Protein AF-A0A142CNA7-F1 (afdb_monomer)

InterPro domains:
  IPR010391 DNA damage-inducible protein DinI-like [PF06183] (68-128)
  IPR010391 DNA damage-inducible protein DinI-like [PTHR36572] (52-129)
  IPR036687 DinI-like superfamily [G3DSA:3.30.910.10] (51-130)
  IPR036687 DinI-like superfamily [SSF54857] (51-130)

Foldseek 3Di:
DDDDDDPDPDDPVVVVVVVCVVVVVVVVVVVVVVVVVVVVVVPPPDDQQQKEKEWADEPVVCVPADPCQQVLLVVQLCVVCCVVHVRYHYHYYYDNHTDIDIPSHPDVVSVVVSVVVNVVSVVDCPSGPDD

Organism: NCBI:txid984897

Nearest PDB structures (foldseek):
  7ywa-assembly1_A  TM=8.467E-01  e=1.055E-05  Escherichia coli
  8phq-assembly1_AS  TM=4.912E-01  e=4.767E-01  Borreliella burgdorferi B31
  7r2p-assembly1_A  TM=4.863E-01  e=3.417E-01  Escherichia coli K-12
  7xro-assembly1_C  TM=4.683E-01  e=3.904E-01  Salmonella enterica subsp. enterica serovar Typhimurium str. SL1344
  4on1-assembly1_A  TM=5.903E-01  e=2.062E+00  Bacteroides fragilis

Mean predicted aligned error: 15.05 Å

pLDDT: mean 72.84, std 19.5, range [35.97, 94.0]

Sequence (131 aa):
MDKLDTAGIQPHTQRIERFLVTTMTFDCVRIQLLEYCINIQHKEKGDENMIRIEILFDRQSTKNLKSGTLQALQNEIEQRLKPHYPEIWLRIDQGSAPSVSVTGARNDKDKERILSLLEEIWQDDSWLPAA

Structure (mmCIF, N/CA/C/O backbone):
data_AF-A0A142CNA7-F1
#
_entry.id   AF-A0A142CNA7-F1
#
loop_
_atom_site.group_PDB
_atom_site.id
_atom_site.type_symbol
_atom_site.label_atom_id
_atom_site.label_alt_id
_atom_site.label_comp_id
_atom_site.label_asym_id
_atom_site.label_entity_id
_atom_site.label_seq_id
_atom_site.pdbx_PDB_ins_code
_atom_site.Cartn_x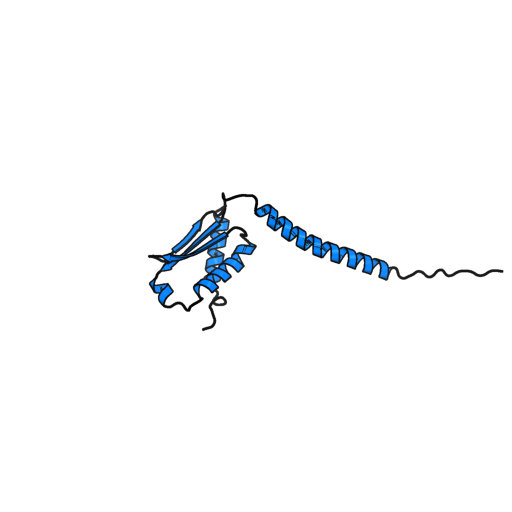
_atom_site.Cartn_y
_atom_site.Cartn_z
_atom_site.occupancy
_atom_site.B_iso_or_equiv
_atom_site.auth_seq_id
_atom_site.auth_comp_id
_atom_site.auth_asym_id
_atom_site.auth_atom_id
_atom_site.pdbx_PDB_model_num
ATOM 1 N N . MET A 1 1 ? 3.025 -49.213 -75.589 1.00 38.06 1 MET A N 1
ATOM 2 C CA . MET A 1 1 ? 4.297 -49.200 -74.855 1.00 38.06 1 MET A CA 1
ATOM 3 C C . MET A 1 1 ? 4.651 -47.746 -74.584 1.00 38.06 1 MET A C 1
ATOM 5 O O . MET A 1 1 ? 4.835 -47.026 -75.549 1.00 38.06 1 MET A O 1
ATOM 9 N N . ASP A 1 2 ? 4.629 -47.188 -73.378 1.00 38.81 2 ASP A N 1
ATOM 10 C CA . ASP A 1 2 ? 4.459 -47.751 -72.041 1.00 38.81 2 ASP A CA 1
ATOM 11 C C . ASP A 1 2 ? 3.971 -46.658 -71.076 1.00 38.81 2 ASP A C 1
ATOM 13 O O . ASP A 1 2 ? 4.181 -45.466 -71.296 1.00 38.81 2 ASP A O 1
ATOM 17 N N . LYS A 1 3 ? 3.260 -47.113 -70.040 1.00 49.06 3 LYS A N 1
ATOM 18 C CA . LYS A 1 3 ? 2.748 -46.357 -68.888 1.00 49.06 3 LYS A CA 1
ATOM 19 C C . LYS A 1 3 ? 3.884 -45.904 -67.961 1.00 49.06 3 LYS A C 1
ATOM 21 O O . LYS A 1 3 ? 4.883 -46.609 -67.896 1.00 49.06 3 LYS A O 1
ATOM 26 N N . LEU A 1 4 ? 3.593 -44.862 -67.169 1.00 35.97 4 LEU A N 1
ATOM 27 C CA . LEU A 1 4 ? 4.024 -44.518 -65.788 1.00 35.97 4 LEU A CA 1
ATOM 28 C C . LEU A 1 4 ? 4.440 -43.034 -65.711 1.00 35.97 4 LEU A C 1
ATOM 30 O O . LEU A 1 4 ? 5.118 -42.548 -66.601 1.00 35.97 4 LEU A O 1
ATOM 34 N N . ASP A 1 5 ? 4.110 -42.237 -64.699 1.00 37.47 5 ASP A N 1
ATOM 35 C CA . ASP A 1 5 ? 3.429 -42.491 -63.432 1.00 37.47 5 ASP A CA 1
ATOM 36 C C . ASP A 1 5 ? 2.844 -41.150 -62.949 1.00 37.47 5 ASP A C 1
ATOM 38 O O . ASP A 1 5 ? 3.496 -40.104 -63.029 1.00 37.47 5 ASP A O 1
ATOM 42 N N . THR A 1 6 ? 1.597 -41.164 -62.484 1.00 52.22 6 THR A N 1
ATOM 43 C CA . THR A 1 6 ? 0.971 -40.027 -61.807 1.00 52.22 6 THR A CA 1
ATOM 44 C C . THR A 1 6 ? 1.540 -39.965 -60.391 1.00 52.22 6 THR A C 1
ATOM 46 O O . THR A 1 6 ? 0.950 -40.493 -59.452 1.00 52.22 6 THR A O 1
ATOM 49 N N . ALA A 1 7 ? 2.697 -39.319 -60.232 1.00 44.66 7 ALA A N 1
ATOM 50 C CA . ALA A 1 7 ? 3.283 -39.080 -58.919 1.00 44.66 7 ALA A CA 1
ATOM 51 C C . ALA A 1 7 ? 2.402 -38.089 -58.141 1.00 44.66 7 ALA A C 1
ATOM 53 O O . ALA A 1 7 ? 2.347 -36.894 -58.437 1.00 44.66 7 ALA A O 1
ATOM 54 N N . GLY A 1 8 ? 1.665 -38.629 -57.169 1.00 46.97 8 GLY A N 1
ATOM 55 C CA . G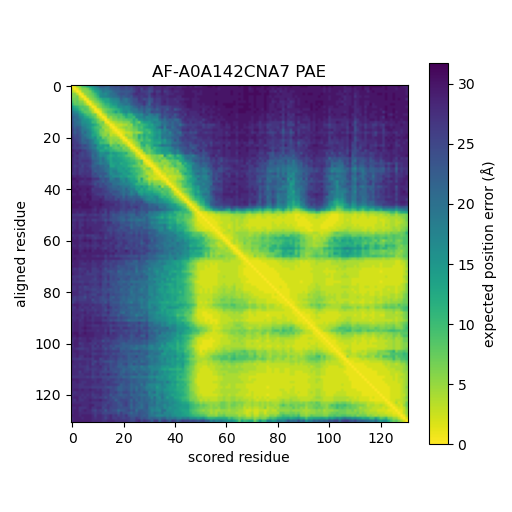LY A 1 8 ? 0.742 -37.903 -56.312 1.00 46.97 8 GLY A CA 1
ATOM 56 C C . GLY A 1 8 ? 1.401 -36.712 -55.622 1.00 46.97 8 GLY A C 1
ATOM 57 O O . GLY A 1 8 ? 2.375 -36.847 -54.881 1.00 46.97 8 GLY A O 1
ATOM 58 N N . ILE A 1 9 ? 0.818 -35.534 -55.836 1.00 44.44 9 ILE A N 1
ATOM 59 C CA . ILE A 1 9 ? 1.112 -34.337 -55.055 1.00 44.44 9 ILE A CA 1
ATOM 60 C C . ILE A 1 9 ? 0.545 -34.575 -53.653 1.00 44.44 9 ILE A C 1
ATOM 62 O O . ILE A 1 9 ? -0.646 -34.414 -53.395 1.00 44.44 9 ILE A O 1
ATOM 66 N N . GLN A 1 10 ? 1.419 -35.017 -52.754 1.00 45.44 10 GLN A N 1
ATOM 67 C CA . GLN A 1 10 ? 1.156 -35.123 -51.325 1.00 45.44 10 GLN A CA 1
ATOM 68 C C . GLN A 1 10 ? 0.759 -33.729 -50.790 1.00 45.44 10 GLN A C 1
ATOM 70 O O . GLN A 1 10 ? 1.465 -32.755 -51.073 1.00 45.44 10 GLN A O 1
ATOM 75 N N . PRO A 1 11 ? -0.357 -33.584 -50.050 1.00 44.38 11 PRO A N 1
ATOM 76 C CA . PRO A 1 11 ? -0.908 -32.278 -49.712 1.00 44.38 11 PRO A CA 1
ATOM 77 C C . PRO A 1 11 ? 0.075 -31.476 -48.851 1.00 44.38 11 PRO A C 1
ATOM 79 O O . PRO A 1 11 ? 0.427 -31.857 -47.733 1.00 44.38 11 PRO A O 1
ATOM 82 N N . HIS A 1 12 ? 0.480 -30.326 -49.392 1.00 52.06 12 HIS A N 1
ATOM 83 C CA . HIS A 1 12 ? 1.332 -29.293 -48.790 1.00 52.06 12 HIS A CA 1
ATOM 84 C C . HIS A 1 12 ? 0.862 -28.840 -47.387 1.00 52.06 12 HIS A C 1
ATOM 86 O O . HIS A 1 12 ? 1.632 -28.264 -46.623 1.00 52.06 12 HIS A O 1
ATOM 92 N N . THR A 1 13 ? -0.373 -29.169 -47.007 1.00 45.84 13 THR A N 1
ATOM 93 C CA . THR A 1 13 ? -0.988 -28.886 -45.707 1.00 45.84 13 THR A CA 1
ATOM 94 C C . THR A 1 13 ? -0.264 -29.549 -44.525 1.00 45.84 13 THR A C 1
ATOM 96 O O . THR A 1 13 ? -0.013 -28.878 -43.530 1.00 45.84 13 THR A O 1
ATOM 99 N N . GLN A 1 14 ? 0.192 -30.808 -44.627 1.00 47.03 14 GLN A N 1
ATOM 100 C CA . GLN A 1 14 ? 0.843 -31.482 -43.482 1.00 47.03 14 GLN A CA 1
ATOM 101 C C . GLN A 1 14 ? 2.243 -30.936 -43.140 1.00 47.03 14 GLN A C 1
ATOM 103 O O . GLN A 1 14 ? 2.683 -31.025 -41.991 1.00 47.03 14 GLN A O 1
ATOM 108 N N . ARG A 1 15 ? 2.966 -30.369 -44.120 1.00 50.31 15 ARG A N 1
ATOM 109 C CA . ARG A 1 15 ? 4.274 -29.731 -43.873 1.00 50.31 15 ARG A CA 1
ATOM 110 C C . ARG A 1 15 ? 4.117 -28.393 -43.162 1.00 50.31 15 ARG A C 1
ATOM 112 O O . ARG A 1 15 ? 4.941 -28.094 -42.305 1.00 50.31 15 ARG A O 1
ATOM 119 N N . ILE A 1 16 ? 3.067 -27.635 -43.477 1.00 49.31 16 ILE A N 1
ATOM 120 C CA . ILE A 1 16 ? 2.777 -26.363 -42.809 1.00 49.31 16 ILE A CA 1
ATOM 121 C C . ILE A 1 16 ? 2.381 -26.611 -41.350 1.00 49.31 16 ILE A C 1
ATOM 123 O O . ILE A 1 16 ? 2.904 -25.936 -40.474 1.00 49.31 16 ILE A O 1
ATOM 127 N N . GLU A 1 17 ? 1.558 -27.622 -41.061 1.00 43.53 17 GLU A N 1
ATOM 128 C CA . GLU A 1 17 ? 1.155 -27.928 -39.679 1.00 43.53 17 GLU A CA 1
ATOM 129 C C . GLU A 1 17 ? 2.320 -28.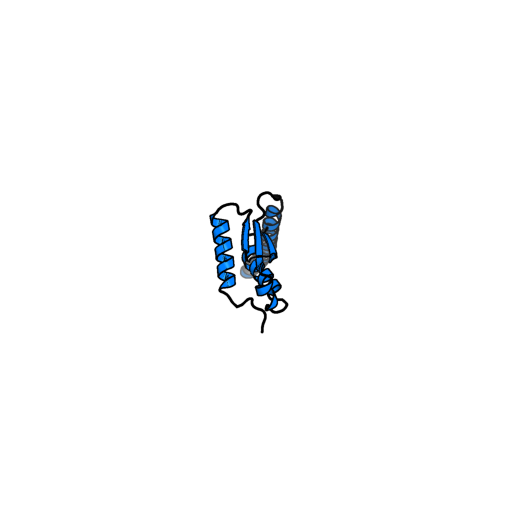414 -38.808 1.00 43.53 17 GLU A C 1
ATOM 131 O O . GLU A 1 17 ? 2.468 -27.955 -37.679 1.00 43.53 17 GLU A O 1
ATOM 136 N N . ARG A 1 18 ? 3.215 -29.270 -39.327 1.00 49.59 18 ARG A N 1
ATOM 137 C CA . ARG A 1 18 ? 4.437 -29.651 -38.590 1.00 49.59 18 ARG A CA 1
ATOM 138 C C . ARG A 1 18 ? 5.393 -28.477 -38.387 1.00 49.59 18 ARG A C 1
ATOM 140 O O . ARG A 1 18 ? 6.043 -28.413 -37.345 1.00 49.59 18 ARG A O 1
ATOM 147 N N . PHE A 1 19 ? 5.491 -27.571 -39.361 1.00 46.16 19 PHE A N 1
ATOM 148 C CA . PHE A 1 19 ? 6.326 -26.377 -39.246 1.00 46.16 19 PHE A CA 1
ATOM 149 C C . PHE A 1 19 ? 5.745 -25.405 -38.214 1.00 46.16 19 PHE A C 1
ATOM 151 O O . PHE A 1 19 ? 6.478 -25.001 -37.323 1.00 46.16 19 PHE A O 1
ATOM 158 N N . LEU A 1 20 ? 4.430 -25.152 -38.257 1.00 46.47 20 LEU A N 1
ATOM 159 C CA . LEU A 1 20 ? 3.702 -24.330 -37.289 1.00 46.47 20 LEU A CA 1
ATOM 160 C C . LEU A 1 20 ? 3.784 -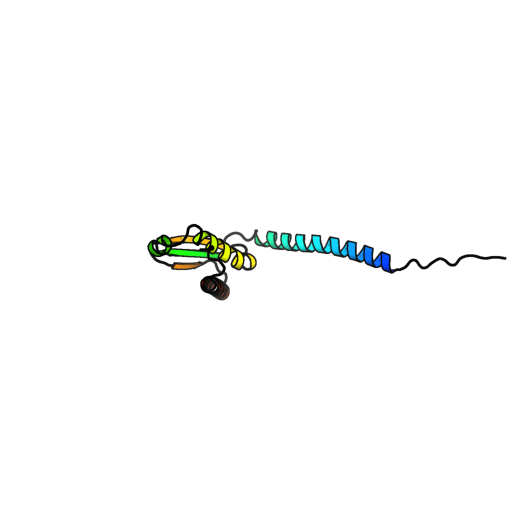24.913 -35.877 1.00 46.47 20 LEU A C 1
ATOM 162 O O . LEU A 1 20 ? 4.136 -24.183 -34.966 1.00 46.47 20 LEU A O 1
ATOM 166 N N . VAL A 1 21 ? 3.549 -26.213 -35.672 1.00 49.88 21 VAL A N 1
ATOM 167 C CA . VAL A 1 21 ? 3.659 -26.849 -34.342 1.00 49.88 21 VAL A CA 1
ATOM 168 C C . VAL A 1 21 ? 5.089 -26.785 -33.796 1.00 49.88 21 VAL A C 1
ATOM 170 O O . VAL A 1 21 ? 5.279 -26.549 -32.603 1.00 49.88 21 VAL 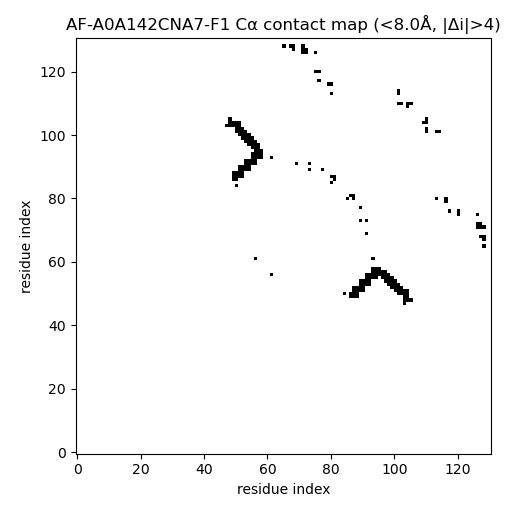A O 1
ATOM 173 N N . THR A 1 22 ? 6.105 -26.941 -34.649 1.00 49.97 22 THR A N 1
ATOM 174 C CA . THR A 1 22 ? 7.516 -26.829 -34.236 1.00 49.97 22 THR A CA 1
ATOM 175 C C . THR A 1 22 ? 7.905 -25.378 -33.936 1.00 49.97 22 THR A C 1
ATOM 177 O O . THR A 1 22 ? 8.605 -25.136 -32.961 1.00 49.97 22 THR A O 1
ATOM 180 N N . THR A 1 23 ? 7.423 -24.389 -34.696 1.00 47.59 23 THR A N 1
ATOM 181 C CA . THR A 1 23 ? 7.640 -22.970 -34.362 1.00 47.59 23 THR A CA 1
ATOM 182 C C . THR A 1 23 ? 6.856 -22.561 -33.116 1.00 47.59 23 THR A C 1
ATOM 184 O O . THR A 1 23 ? 7.458 -22.040 -32.193 1.00 47.59 23 THR A O 1
ATOM 187 N N . MET A 1 24 ? 5.575 -22.931 -32.985 1.00 42.41 24 MET A N 1
ATOM 188 C CA . MET A 1 24 ? 4.735 -22.582 -31.827 1.00 42.41 24 MET A CA 1
ATOM 189 C C . MET A 1 24 ? 5.266 -23.177 -30.509 1.00 42.41 24 MET A C 1
ATOM 191 O O . MET A 1 24 ? 5.169 -22.539 -29.466 1.00 42.41 24 MET A O 1
ATOM 195 N N . THR A 1 25 ? 5.864 -24.375 -30.538 1.00 50.19 25 THR A N 1
ATOM 196 C CA . THR A 1 25 ? 6.495 -24.990 -29.350 1.00 50.19 25 THR A CA 1
ATOM 197 C C . THR A 1 25 ? 7.835 -24.342 -28.990 1.00 50.19 25 THR A C 1
ATOM 199 O O . THR A 1 25 ? 8.137 -24.194 -27.807 1.00 50.19 25 THR A O 1
ATOM 202 N N . PHE A 1 26 ? 8.616 -23.893 -29.977 1.00 42.09 26 PHE A N 1
ATOM 203 C CA . PHE A 1 26 ? 9.843 -23.125 -29.737 1.00 42.09 26 PHE A CA 1
ATOM 204 C C . PHE A 1 26 ? 9.564 -21.677 -29.310 1.00 42.09 26 PHE A C 1
ATOM 206 O O . PHE A 1 26 ? 10.318 -21.136 -28.501 1.00 42.09 26 PHE A O 1
ATOM 213 N N . ASP A 1 27 ? 8.480 -21.073 -29.797 1.00 52.31 27 ASP A N 1
ATOM 214 C CA . ASP A 1 27 ? 8.028 -19.733 -29.428 1.00 52.31 27 ASP A CA 1
ATOM 215 C C . ASP A 1 27 ? 7.510 -19.702 -27.987 1.00 52.31 27 ASP A C 1
ATOM 217 O O . ASP A 1 27 ? 7.899 -18.813 -27.238 1.00 52.31 27 ASP A O 1
ATOM 221 N N . CYS A 1 28 ? 6.738 -20.697 -27.529 1.00 47.34 28 CYS A N 1
ATOM 222 C CA . CYS A 1 28 ? 6.304 -20.744 -26.125 1.00 47.34 28 CYS A CA 1
ATOM 223 C C . CYS A 1 28 ? 7.483 -20.850 -25.144 1.00 47.34 28 CYS A C 1
ATOM 225 O O . CYS A 1 28 ? 7.522 -20.121 -24.154 1.00 47.34 28 CYS A O 1
ATOM 227 N N . VAL A 1 29 ? 8.477 -21.698 -25.434 1.00 52.62 29 VAL A N 1
ATOM 228 C CA . VAL A 1 29 ? 9.664 -21.849 -24.572 1.00 52.62 29 VAL A CA 1
ATOM 229 C C . VAL A 1 29 ? 10.567 -20.615 -24.653 1.00 52.62 29 VAL A C 1
ATOM 231 O O . VAL A 1 29 ? 11.142 -20.214 -23.645 1.00 52.62 29 VAL A O 1
ATOM 234 N N . ARG A 1 30 ? 10.670 -19.958 -25.818 1.00 54.78 30 ARG A N 1
ATOM 235 C CA . ARG A 1 30 ? 11.409 -18.693 -25.960 1.00 54.78 30 ARG A CA 1
ATOM 236 C C . ARG A 1 30 ? 10.715 -17.506 -25.310 1.00 54.78 30 ARG A C 1
ATOM 238 O O . ARG A 1 30 ? 11.427 -16.665 -24.781 1.00 54.78 30 ARG A O 1
ATOM 245 N N . ILE A 1 31 ? 9.384 -17.434 -25.317 1.00 57.72 31 ILE A N 1
ATOM 246 C CA . ILE A 1 31 ? 8.622 -16.401 -24.601 1.00 57.72 31 ILE A CA 1
ATOM 247 C C . ILE A 1 31 ? 8.827 -16.574 -23.093 1.00 57.72 31 ILE A C 1
ATOM 249 O O . ILE A 1 31 ? 9.232 -15.622 -22.434 1.00 57.72 31 ILE A O 1
ATOM 253 N N . GLN A 1 32 ? 8.693 -17.799 -22.574 1.00 52.84 32 GLN A N 1
ATOM 254 C CA . GLN A 1 32 ? 8.953 -18.093 -21.159 1.00 52.84 32 GLN A CA 1
ATOM 255 C C . GLN A 1 32 ? 10.410 -17.815 -20.759 1.00 52.84 32 GLN A C 1
ATOM 257 O O . GLN A 1 32 ? 10.679 -17.297 -19.675 1.00 52.84 32 GLN A O 1
ATOM 262 N N . LEU A 1 33 ? 11.372 -18.122 -21.636 1.00 55.84 33 LEU A N 1
ATOM 263 C CA . LEU A 1 33 ? 12.785 -17.842 -21.390 1.00 55.84 33 LEU A CA 1
ATOM 264 C C . LEU A 1 33 ? 13.111 -16.347 -21.528 1.00 55.84 33 LEU A C 1
ATOM 266 O O . LEU A 1 33 ? 13.962 -15.858 -20.798 1.00 55.84 33 LEU A O 1
ATOM 270 N N . LEU A 1 34 ? 12.429 -15.602 -22.404 1.00 56.91 34 LEU A N 1
ATOM 271 C CA . LEU A 1 34 ? 12.541 -14.143 -22.504 1.00 56.91 34 LEU A CA 1
ATOM 272 C C . LEU A 1 34 ? 11.971 -13.459 -21.261 1.00 56.91 34 LEU A C 1
ATOM 274 O O . LEU A 1 34 ? 12.636 -12.585 -20.718 1.00 56.91 34 LEU A O 1
ATOM 278 N N . GLU A 1 35 ? 10.814 -13.892 -20.755 1.00 54.00 35 GLU A N 1
ATOM 279 C CA . GLU A 1 35 ? 10.285 -13.436 -19.462 1.00 54.00 35 GLU A CA 1
ATOM 280 C C . GLU A 1 35 ? 11.267 -13.742 -18.323 1.00 54.00 35 GLU A C 1
ATOM 282 O O . GLU A 1 35 ? 11.532 -12.888 -17.479 1.00 54.00 35 GLU A O 1
ATOM 287 N N . TYR A 1 36 ? 11.879 -14.929 -18.315 1.00 54.84 36 TYR A N 1
ATOM 288 C CA . TYR A 1 36 ? 12.899 -15.296 -17.331 1.00 54.84 36 TYR A CA 1
ATOM 289 C C . TYR A 1 36 ? 14.190 -14.465 -17.468 1.00 54.84 36 TYR A C 1
ATOM 291 O O . TYR A 1 36 ? 14.745 -14.008 -16.471 1.00 54.84 36 TYR A O 1
ATOM 299 N N . CYS A 1 37 ? 14.657 -14.200 -18.690 1.00 46.09 37 CYS A N 1
ATOM 300 C CA . CYS A 1 37 ? 15.845 -13.388 -18.953 1.00 46.09 37 CYS A CA 1
ATOM 301 C C . CYS A 1 37 ? 15.622 -11.905 -18.626 1.00 46.09 37 CYS A C 1
ATOM 303 O O . CYS A 1 37 ? 16.516 -11.282 -18.059 1.00 46.09 37 CYS A O 1
ATOM 305 N N . ILE A 1 38 ? 14.439 -11.352 -18.916 1.00 55.06 38 ILE A N 1
ATOM 306 C CA . ILE A 1 38 ? 14.050 -10.003 -18.477 1.00 55.06 38 ILE A CA 1
ATOM 307 C C . ILE A 1 38 ? 14.033 -9.947 -16.940 1.00 55.06 38 ILE A C 1
ATOM 309 O O . ILE A 1 38 ? 14.596 -9.019 -16.362 1.00 55.06 38 ILE A O 1
ATOM 313 N N . ASN A 1 39 ? 13.503 -10.976 -16.268 1.00 51.25 39 ASN A N 1
ATOM 314 C CA . ASN A 1 39 ? 13.529 -11.081 -14.804 1.00 51.25 39 ASN A CA 1
ATOM 315 C C . ASN A 1 39 ? 14.956 -11.152 -14.214 1.00 51.25 39 ASN A C 1
ATOM 317 O O . ASN A 1 39 ? 15.199 -10.596 -13.145 1.00 51.25 39 ASN A O 1
ATOM 321 N N . ILE A 1 40 ? 15.914 -11.802 -14.890 1.00 50.72 40 ILE A N 1
ATOM 322 C CA . ILE A 1 40 ? 17.308 -11.903 -14.412 1.00 50.72 40 ILE A CA 1
ATOM 323 C C . ILE A 1 40 ? 18.074 -10.585 -14.591 1.00 50.72 40 ILE A C 1
ATOM 325 O O . ILE A 1 40 ? 18.804 -10.190 -13.686 1.00 50.72 40 ILE A O 1
ATOM 329 N N . GLN A 1 41 ? 17.894 -9.874 -15.709 1.00 47.12 41 GLN A N 1
ATOM 330 C CA . GLN A 1 41 ? 18.629 -8.627 -15.986 1.00 47.12 41 GLN A CA 1
ATOM 331 C C . GLN A 1 41 ? 18.267 -7.477 -15.025 1.00 47.12 41 GLN A C 1
ATOM 333 O O . GLN A 1 41 ? 19.075 -6.575 -14.812 1.00 47.12 41 GLN A O 1
ATOM 338 N N . HIS A 1 42 ? 17.084 -7.505 -14.403 1.00 46.38 42 HIS A N 1
ATOM 339 C CA . HIS A 1 42 ? 16.708 -6.539 -13.363 1.00 46.38 42 HIS A CA 1
ATOM 340 C C . HIS A 1 42 ? 17.436 -6.773 -12.027 1.00 46.38 42 HIS A C 1
ATOM 342 O O . HIS A 1 42 ? 17.665 -5.821 -11.292 1.00 46.38 42 HIS A O 1
ATOM 348 N N . LYS A 1 43 ? 17.853 -8.010 -11.730 1.00 45.16 43 LYS A N 1
ATOM 349 C CA . LYS A 1 43 ? 18.379 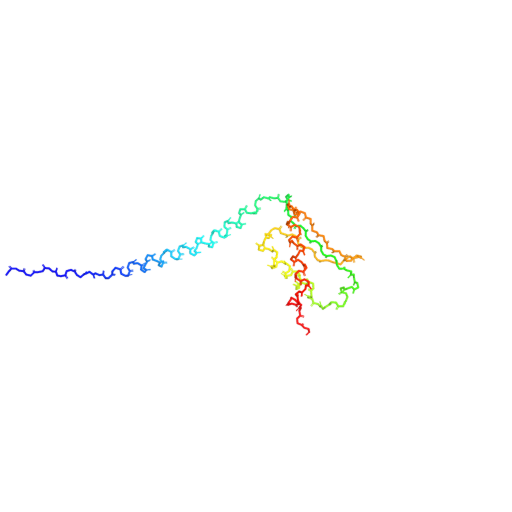-8.419 -10.416 1.00 45.16 43 LYS A CA 1
ATOM 350 C C . LYS A 1 43 ? 19.810 -7.940 -10.124 1.00 45.16 43 LYS A C 1
ATOM 352 O O . LYS A 1 43 ? 20.232 -7.966 -8.973 1.00 45.16 43 LYS A O 1
ATOM 357 N N . GLU A 1 44 ? 20.572 -7.532 -11.140 1.00 47.66 44 GLU A N 1
ATOM 358 C CA . GLU A 1 44 ? 21.997 -7.187 -10.991 1.00 47.66 44 GLU A CA 1
ATOM 359 C C . GLU A 1 44 ? 22.273 -5.694 -10.733 1.00 47.66 44 GLU A C 1
ATOM 361 O O . GLU A 1 44 ? 23.419 -5.317 -10.486 1.00 47.66 44 GLU A O 1
ATOM 366 N N . LYS A 1 45 ? 21.254 -4.822 -10.725 1.00 48.97 45 LYS A N 1
ATOM 367 C CA . LYS A 1 45 ? 21.435 -3.389 -10.440 1.00 48.97 45 LYS A CA 1
ATOM 368 C C . LYS A 1 45 ? 21.167 -3.094 -8.961 1.00 48.97 45 LYS A C 1
ATOM 370 O O . LYS A 1 45 ? 20.152 -2.507 -8.608 1.00 48.97 45 LYS A O 1
ATOM 375 N N . GLY A 1 46 ? 22.101 -3.550 -8.127 1.00 46.06 46 GLY A N 1
ATOM 376 C CA . GLY A 1 46 ? 22.039 -3.514 -6.667 1.00 46.06 46 GLY A CA 1
ATOM 377 C C . GLY A 1 46 ? 21.606 -2.173 -6.062 1.00 46.06 46 GLY A C 1
ATOM 378 O O . GLY A 1 46 ? 22.148 -1.120 -6.389 1.00 46.06 46 GLY A O 1
ATOM 379 N N . ASP A 1 47 ? 20.624 -2.276 -5.167 1.00 54.03 47 ASP A N 1
ATOM 380 C CA . ASP A 1 47 ? 20.343 -1.493 -3.952 1.00 54.03 47 ASP A CA 1
ATOM 381 C C . ASP A 1 47 ? 20.217 0.046 -3.993 1.00 54.03 47 ASP A C 1
ATOM 383 O O . ASP A 1 47 ? 19.642 0.611 -3.063 1.00 54.03 47 ASP A O 1
ATOM 387 N N . GLU A 1 48 ? 20.639 0.759 -5.038 1.00 53.50 48 GLU A N 1
ATOM 388 C CA . GLU A 1 48 ? 20.581 2.234 -5.052 1.00 53.50 48 GLU A CA 1
ATOM 389 C C . GLU A 1 48 ? 19.198 2.808 -5.415 1.00 53.50 48 GLU A C 1
ATOM 391 O O . GLU A 1 48 ? 18.976 4.005 -5.268 1.00 53.50 48 GLU A O 1
ATOM 396 N N . ASN A 1 49 ? 18.238 1.984 -5.853 1.00 63.66 49 ASN A N 1
ATOM 397 C CA . ASN A 1 49 ? 16.876 2.430 -6.198 1.00 63.66 49 ASN A CA 1
ATOM 398 C C . ASN A 1 49 ? 15.786 1.412 -5.806 1.00 63.66 49 ASN A C 1
ATOM 400 O O . ASN A 1 49 ? 14.808 1.245 -6.538 1.00 63.66 49 ASN A O 1
ATOM 404 N N . MET A 1 50 ? 15.956 0.690 -4.692 1.00 80.06 50 MET A N 1
ATOM 405 C CA . MET A 1 50 ? 14.892 -0.183 -4.182 1.00 80.06 50 MET A CA 1
ATOM 406 C C . MET A 1 50 ? 13.769 0.671 -3.585 1.00 80.06 50 MET A C 1
ATOM 408 O O . MET A 1 50 ? 13.993 1.440 -2.645 1.00 80.06 50 MET A O 1
ATOM 412 N N . ILE A 1 51 ? 12.555 0.514 -4.111 1.00 89.00 51 ILE A N 1
ATOM 413 C CA . ILE A 1 51 ? 11.384 1.256 -3.643 1.00 89.00 51 ILE A CA 1
ATOM 414 C C . ILE A 1 51 ? 10.951 0.680 -2.298 1.00 89.00 51 ILE A C 1
ATOM 416 O O . ILE A 1 51 ? 10.677 -0.513 -2.181 1.00 89.00 51 ILE A O 1
ATOM 420 N N . ARG A 1 52 ? 10.873 1.528 -1.274 1.00 91.44 52 ARG A N 1
ATOM 421 C CA . ARG A 1 52 ? 10.429 1.151 0.069 1.00 91.44 52 ARG A CA 1
ATOM 422 C C . ARG A 1 52 ? 9.088 1.794 0.360 1.00 91.44 52 ARG A C 1
ATOM 424 O O . ARG A 1 52 ? 8.962 3.017 0.292 1.00 91.44 52 ARG A O 1
ATOM 431 N N . ILE A 1 53 ? 8.119 0.960 0.703 1.00 93.31 53 ILE A N 1
ATOM 432 C CA . ILE A 1 53 ? 6.771 1.357 1.084 1.00 93.31 53 ILE A CA 1
ATOM 433 C C . ILE A 1 53 ? 6.587 0.946 2.540 1.00 93.31 53 ILE A C 1
ATOM 435 O O . ILE A 1 53 ? 6.624 -0.243 2.860 1.00 93.31 53 ILE A O 1
ATOM 439 N N . GLU A 1 54 ? 6.403 1.922 3.423 1.00 93.88 54 GLU A N 1
ATOM 440 C CA . GLU A 1 54 ? 6.091 1.667 4.828 1.00 93.88 54 GLU A CA 1
ATOM 441 C C . GLU A 1 54 ? 4.690 2.171 5.144 1.00 93.88 54 GLU A C 1
ATOM 443 O O . GLU A 1 54 ? 4.352 3.327 4.896 1.00 93.88 54 GLU A O 1
ATOM 448 N N . ILE A 1 55 ? 3.879 1.282 5.708 1.00 93.06 55 ILE A N 1
ATOM 449 C CA . ILE A 1 55 ? 2.512 1.556 6.132 1.00 93.06 55 ILE A CA 1
ATOM 450 C C . ILE A 1 55 ? 2.440 1.233 7.615 1.00 93.06 55 ILE A C 1
ATOM 452 O O . ILE A 1 55 ? 2.533 0.076 8.029 1.00 93.06 55 ILE A O 1
ATOM 456 N N . LEU A 1 56 ? 2.305 2.274 8.425 1.00 91.69 56 LEU A N 1
ATOM 457 C CA . LEU A 1 56 ? 2.117 2.156 9.856 1.00 91.69 56 LEU A CA 1
ATOM 458 C C . LEU A 1 56 ? 0.648 2.361 10.179 1.00 91.69 56 LEU A C 1
ATOM 460 O O . LEU A 1 56 ? 0.046 3.367 9.806 1.00 91.69 56 LEU A O 1
ATOM 464 N N . PHE A 1 57 ? 0.084 1.420 10.919 1.00 89.81 57 PHE A N 1
ATOM 465 C CA . PHE A 1 57 ? -1.232 1.571 11.515 1.00 89.81 57 PHE A CA 1
ATOM 466 C C . PHE A 1 57 ? -1.102 1.971 12.978 1.00 89.81 57 PHE A C 1
ATOM 468 O O . PHE A 1 57 ? -0.204 1.513 13.683 1.00 89.81 57 PHE A O 1
ATOM 475 N N . ASP A 1 58 ? -2.036 2.777 13.472 1.00 88.38 58 ASP A N 1
ATOM 476 C CA . ASP A 1 58 ? -2.154 2.975 14.911 1.00 88.38 58 ASP A CA 1
ATOM 477 C C . ASP A 1 58 ? -2.547 1.661 15.622 1.00 88.38 58 ASP A C 1
ATOM 479 O O . ASP A 1 58 ? -3.259 0.795 15.091 1.00 88.38 58 ASP A O 1
ATOM 483 N N . ARG A 1 59 ? -2.078 1.514 16.865 1.00 84.12 59 ARG A N 1
ATOM 484 C CA . ARG A 1 59 ? -2.352 0.334 17.697 1.00 84.12 59 ARG A CA 1
ATOM 485 C C . ARG A 1 59 ? -3.838 0.146 17.994 1.00 84.12 59 ARG A C 1
ATOM 487 O O . ARG A 1 59 ? -4.267 -0.983 18.203 1.00 84.12 59 ARG A O 1
ATOM 494 N N . GLN A 1 60 ? -4.635 1.210 18.059 1.00 80.69 60 GLN A N 1
ATOM 495 C CA . GLN A 1 60 ? -6.076 1.103 18.294 1.00 80.69 60 GLN A CA 1
ATOM 496 C C . GLN A 1 60 ? -6.803 0.648 17.031 1.00 80.69 60 GLN A C 1
ATOM 498 O O . GLN A 1 60 ? -7.675 -0.217 17.118 1.00 80.69 60 GLN A O 1
ATOM 503 N N . SER A 1 61 ? -6.400 1.153 15.862 1.00 76.69 61 SER A N 1
ATOM 504 C CA . SER A 1 61 ? -6.980 0.753 14.574 1.00 76.69 61 SER A CA 1
ATOM 505 C C . SER A 1 61 ? -6.801 -0.739 14.302 1.00 76.69 61 SER A C 1
ATOM 507 O O . SER A 1 61 ? -7.712 -1.389 13.803 1.00 76.69 61 SER A O 1
ATOM 509 N N . THR A 1 62 ? -5.657 -1.306 14.689 1.00 76.75 62 THR A N 1
ATOM 510 C CA . THR A 1 62 ? -5.347 -2.729 14.474 1.00 76.75 62 THR A CA 1
ATOM 511 C C . THR A 1 62 ? -5.984 -3.679 15.485 1.00 76.75 62 THR A C 1
ATOM 513 O O . THR A 1 62 ? -6.174 -4.848 15.163 1.00 76.75 62 THR A O 1
ATOM 516 N N . LYS A 1 63 ? -6.374 -3.206 16.677 1.00 76.31 63 LYS A N 1
ATOM 517 C CA . LYS A 1 63 ? -7.018 -4.045 17.709 1.00 76.31 63 LYS A CA 1
ATOM 518 C C . LYS A 1 63 ? -8.353 -4.643 17.273 1.00 76.31 63 LYS A C 1
ATOM 520 O O . LYS A 1 63 ? -8.708 -5.716 17.745 1.00 76.31 63 LYS A O 1
ATOM 525 N N . ASN A 1 64 ? -9.085 -3.940 16.413 1.00 76.44 64 ASN A N 1
ATOM 526 C CA . ASN A 1 64 ? -10.397 -4.372 15.931 1.00 76.44 64 ASN A CA 1
ATOM 527 C C . ASN A 1 64 ? -10.329 -5.067 14.562 1.00 76.44 64 ASN A C 1
ATOM 529 O O . ASN A 1 64 ? -11.368 -5.451 14.026 1.00 76.44 64 ASN A O 1
ATOM 533 N N . LEU A 1 65 ? -9.134 -5.220 13.978 1.00 79.94 65 LEU A N 1
ATOM 534 C CA . LEU A 1 65 ? -8.982 -5.921 12.709 1.00 79.94 65 LEU A CA 1
ATOM 535 C C . LEU A 1 65 ? -9.065 -7.427 12.925 1.00 79.94 65 LEU A C 1
ATOM 537 O O . LEU A 1 65 ? -8.565 -7.971 13.912 1.00 79.94 65 LEU A O 1
ATOM 541 N N . LYS A 1 66 ? -9.681 -8.111 11.963 1.00 80.81 66 LYS A N 1
ATOM 542 C CA . LYS A 1 66 ? -9.711 -9.569 11.961 1.00 80.81 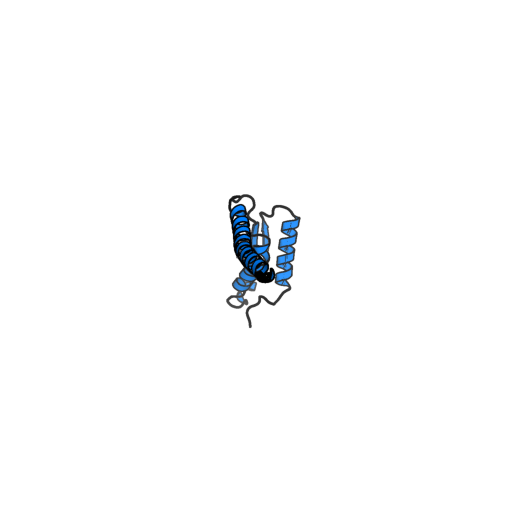66 LYS A CA 1
ATOM 543 C C . LYS A 1 66 ? -8.299 -10.107 11.761 1.00 80.81 66 LYS A C 1
ATOM 545 O O . LYS A 1 66 ? -7.455 -9.504 11.091 1.00 80.81 66 LYS A O 1
ATOM 550 N N . SER A 1 67 ? -8.053 -11.275 12.346 1.00 80.56 67 SER A N 1
ATOM 551 C CA . SER A 1 67 ? -6.820 -12.009 12.085 1.00 80.56 67 SER A CA 1
ATOM 552 C C . SER A 1 67 ? -6.685 -12.234 10.578 1.00 80.56 67 SER A C 1
ATOM 554 O O . SER A 1 67 ? -7.636 -12.663 9.928 1.00 80.56 67 SER A O 1
ATOM 556 N N . GLY A 1 68 ? -5.525 -11.897 10.020 1.00 85.06 68 GLY A N 1
ATOM 557 C CA . GLY A 1 68 ? -5.259 -12.026 8.589 1.00 85.06 68 GLY A CA 1
ATOM 558 C C . GLY A 1 68 ? -5.615 -10.807 7.734 1.00 85.06 68 GLY A C 1
ATOM 559 O O . GLY A 1 68 ? -5.181 -10.771 6.589 1.00 85.06 68 GLY A O 1
ATOM 560 N N . THR A 1 69 ? -6.293 -9.769 8.250 1.00 88.00 69 THR A N 1
ATOM 561 C CA . THR A 1 69 ? -6.581 -8.555 7.451 1.00 88.00 69 THR A CA 1
ATOM 562 C C . THR A 1 69 ? -5.300 -7.861 6.982 1.00 88.00 69 THR A C 1
ATOM 564 O O . THR A 1 69 ? -5.184 -7.516 5.812 1.00 88.00 69 THR A O 1
ATOM 567 N N . LEU A 1 70 ? -4.302 -7.709 7.860 1.00 88.50 70 LEU A N 1
ATOM 568 C CA . LEU A 1 70 ? -3.018 -7.098 7.487 1.00 88.50 70 LEU A CA 1
ATOM 569 C C . LEU A 1 70 ? -2.246 -7.940 6.464 1.00 88.50 70 LEU A C 1
ATOM 571 O O . LEU A 1 70 ? -1.580 -7.391 5.594 1.00 88.50 70 LEU A O 1
ATOM 575 N N . GLN A 1 71 ? -2.356 -9.266 6.553 1.00 89.69 71 GLN A N 1
ATOM 576 C CA . GLN A 1 71 ? -1.723 -10.175 5.602 1.00 89.69 71 GLN A CA 1
ATOM 577 C C . GLN A 1 71 ? -2.421 -10.130 4.236 1.00 89.69 71 GLN A C 1
ATOM 579 O O . GLN A 1 71 ? -1.752 -10.139 3.208 1.00 89.69 71 GLN A O 1
ATOM 584 N N . ALA A 1 72 ? -3.753 -10.053 4.217 1.00 91.25 72 ALA A N 1
ATOM 585 C CA . ALA A 1 72 ? -4.521 -9.895 2.988 1.00 91.25 72 ALA A CA 1
ATOM 586 C C . ALA A 1 72 ? -4.178 -8.570 2.292 1.00 91.25 72 ALA A C 1
ATOM 588 O O . ALA A 1 72 ? -3.895 -8.566 1.098 1.00 91.25 72 ALA A O 1
ATOM 589 N N . LEU A 1 73 ? -4.077 -7.481 3.062 1.00 91.44 73 LEU A N 1
ATOM 590 C CA . LEU A 1 73 ? -3.620 -6.187 2.560 1.00 91.44 73 LEU A CA 1
ATOM 591 C C . LEU A 1 73 ? -2.205 -6.266 1.983 1.00 91.44 73 LEU A C 1
ATOM 593 O O . LEU A 1 73 ? -1.949 -5.762 0.894 1.00 91.44 73 LEU A O 1
ATOM 597 N N . GLN A 1 74 ? -1.285 -6.913 2.705 1.00 92.06 74 GLN A N 1
ATOM 598 C CA . GLN A 1 74 ? 0.083 -7.110 2.235 1.00 92.06 74 GLN A CA 1
ATOM 599 C C . GLN A 1 74 ? 0.098 -7.827 0.883 1.00 92.06 74 GLN A C 1
ATOM 601 O O . GLN A 1 74 ? 0.746 -7.356 -0.049 1.00 92.06 74 GLN A O 1
ATOM 606 N N . ASN A 1 75 ? -0.651 -8.923 0.764 1.00 91.81 75 ASN A N 1
ATOM 607 C CA . ASN A 1 75 ? -0.741 -9.693 -0.470 1.00 91.81 75 ASN A CA 1
ATOM 608 C C . ASN A 1 75 ? -1.335 -8.876 -1.620 1.00 91.81 75 ASN A C 1
ATOM 610 O O . ASN A 1 75 ? -0.798 -8.935 -2.720 1.00 91.81 75 ASN A O 1
ATOM 614 N N . GLU A 1 76 ? -2.398 -8.108 -1.383 1.00 93.25 76 GLU A N 1
ATOM 615 C CA . GLU A 1 76 ? -3.034 -7.293 -2.425 1.00 93.25 76 GLU A CA 1
ATOM 616 C C . GLU A 1 76 ? -2.079 -6.214 -2.954 1.00 93.25 76 GLU A C 1
ATOM 618 O O . GLU A 1 76 ? -1.878 -6.075 -4.163 1.00 93.25 76 GLU A O 1
ATOM 623 N N . ILE A 1 77 ? -1.419 -5.495 -2.040 1.00 92.12 77 ILE A N 1
ATOM 624 C CA . ILE A 1 77 ? -0.415 -4.478 -2.372 1.00 92.12 77 ILE A CA 1
ATOM 625 C C . ILE A 1 77 ? 0.720 -5.107 -3.180 1.00 92.12 77 ILE A C 1
ATOM 627 O O . ILE A 1 77 ? 1.096 -4.586 -4.229 1.00 92.12 77 ILE A O 1
ATOM 631 N N . GLU A 1 78 ? 1.242 -6.251 -2.742 1.00 91.19 78 GLU A N 1
ATOM 632 C CA . GLU A 1 78 ? 2.278 -6.961 -3.484 1.00 91.19 78 GLU A CA 1
ATOM 633 C C . GLU A 1 78 ? 1.802 -7.436 -4.860 1.00 91.19 78 GLU A C 1
ATOM 635 O O . GLU A 1 78 ? 2.548 -7.303 -5.827 1.00 91.19 78 GLU A O 1
ATOM 640 N N . GLN A 1 79 ? 0.584 -7.965 -4.980 1.00 90.62 79 GLN A N 1
ATOM 641 C CA . GLN A 1 79 ? 0.045 -8.451 -6.251 1.00 90.62 79 GLN A CA 1
ATOM 642 C C . GLN A 1 79 ? -0.121 -7.332 -7.278 1.00 90.62 79 GLN A C 1
ATOM 644 O O . GLN A 1 79 ? 0.187 -7.546 -8.450 1.00 90.62 79 GLN A O 1
ATOM 649 N N . ARG A 1 80 ? -0.553 -6.137 -6.856 1.00 89.44 80 ARG A N 1
ATOM 650 C CA . ARG A 1 80 ? -0.697 -4.991 -7.767 1.00 89.44 80 ARG A CA 1
ATOM 651 C C . ARG A 1 80 ? 0.624 -4.297 -8.067 1.00 89.44 80 ARG A C 1
ATOM 653 O O . ARG A 1 80 ? 0.814 -3.832 -9.186 1.00 89.44 80 ARG A O 1
ATOM 660 N N . LEU A 1 81 ? 1.546 -4.216 -7.105 1.00 89.12 81 LEU A N 1
ATOM 661 C CA . LEU A 1 81 ? 2.793 -3.462 -7.281 1.00 89.12 81 LEU A CA 1
ATOM 662 C C . LEU A 1 81 ? 3.943 -4.290 -7.858 1.00 89.12 81 LEU A C 1
ATOM 664 O O . LEU A 1 81 ? 4.682 -3.741 -8.669 1.00 89.12 81 LEU A O 1
ATOM 668 N N . LYS A 1 82 ? 4.096 -5.582 -7.524 1.00 86.19 82 LYS A N 1
ATOM 669 C CA . LYS A 1 82 ? 5.198 -6.427 -8.042 1.00 86.19 82 LYS A CA 1
ATOM 670 C C . LYS A 1 82 ? 5.288 -6.477 -9.578 1.00 86.19 82 LYS A C 1
ATOM 672 O O . LYS A 1 82 ? 6.411 -6.449 -10.078 1.00 86.19 82 LYS A O 1
ATOM 677 N N . PRO A 1 83 ? 4.179 -6.508 -10.349 1.00 86.75 83 PRO A N 1
ATOM 678 C CA . PRO A 1 83 ? 4.245 -6.487 -11.814 1.00 86.75 83 PRO A CA 1
ATOM 679 C C . PRO A 1 83 ? 4.847 -5.200 -12.392 1.00 86.75 83 PRO A C 1
ATOM 681 O O . PRO A 1 83 ? 5.461 -5.230 -13.455 1.00 86.75 83 PRO A O 1
ATOM 684 N N . HIS A 1 84 ? 4.668 -4.068 -11.707 1.00 84.62 84 HIS A N 1
ATOM 685 C CA . HIS A 1 84 ? 5.181 -2.763 -12.138 1.00 84.62 84 HIS A CA 1
ATOM 686 C C . HIS A 1 84 ? 6.549 -2.443 -11.524 1.00 84.62 84 HIS A C 1
ATOM 688 O O . HIS A 1 84 ? 7.392 -1.810 -12.158 1.00 84.62 84 HIS A O 1
ATOM 694 N N . TYR A 1 85 ? 6.768 -2.904 -10.296 1.00 85.06 85 TYR A N 1
ATOM 695 C CA . TYR A 1 85 ? 7.932 -2.637 -9.469 1.00 85.06 85 TYR A CA 1
ATOM 696 C C . TYR A 1 85 ? 8.415 -3.973 -8.872 1.00 85.06 85 TYR A C 1
ATOM 698 O O . TYR A 1 85 ? 8.012 -4.344 -7.769 1.00 85.06 85 TYR A O 1
ATOM 706 N N . PRO A 1 86 ? 9.258 -4.733 -9.597 1.00 77.12 86 PRO A N 1
ATOM 707 C CA . PRO A 1 86 ? 9.678 -6.072 -9.171 1.00 77.12 86 PRO A CA 1
ATOM 708 C C . PRO A 1 86 ? 10.563 -6.056 -7.914 1.00 77.12 86 PRO A C 1
ATOM 710 O O . PRO A 1 86 ? 10.593 -7.031 -7.166 1.00 77.12 86 PRO A O 1
ATOM 713 N N . GLU A 1 87 ? 11.250 -4.941 -7.656 1.00 82.69 87 GLU A N 1
ATOM 714 C CA . GLU A 1 87 ? 12.088 -4.720 -6.474 1.00 82.69 87 GLU A CA 1
ATOM 715 C C . GLU A 1 87 ? 11.435 -3.696 -5.538 1.00 82.69 87 GLU A C 1
ATOM 717 O O . GLU A 1 87 ? 11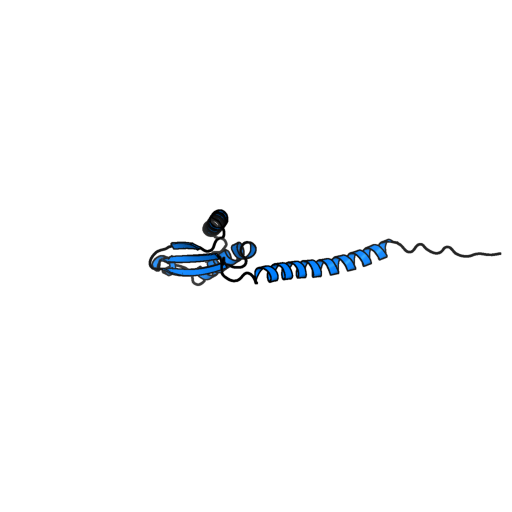.808 -2.520 -5.494 1.00 82.69 87 GLU A O 1
ATOM 722 N N . ILE A 1 88 ? 10.429 -4.161 -4.793 1.00 87.69 88 ILE A N 1
ATOM 723 C CA . ILE A 1 88 ? 9.786 -3.399 -3.719 1.00 87.69 88 ILE A CA 1
ATOM 724 C C . ILE A 1 88 ? 10.073 -4.026 -2.361 1.00 87.69 88 ILE A C 1
ATOM 726 O O . ILE A 1 88 ? 10.070 -5.246 -2.196 1.00 87.69 88 ILE A O 1
ATOM 730 N N . TRP A 1 89 ? 10.255 -3.171 -1.365 1.00 90.75 89 TRP A N 1
ATOM 731 C CA . TRP A 1 89 ? 10.268 -3.552 0.035 1.00 90.75 89 TRP A CA 1
ATOM 732 C C . TRP A 1 89 ? 9.025 -2.979 0.709 1.00 90.75 89 TRP A C 1
ATOM 734 O O . TRP A 1 89 ? 8.919 -1.767 0.898 1.00 90.75 89 TRP A O 1
ATOM 744 N N . LEU A 1 90 ? 8.076 -3.853 1.039 1.00 92.81 90 LEU A N 1
ATOM 745 C CA . LEU A 1 90 ? 6.831 -3.489 1.703 1.00 92.81 90 LE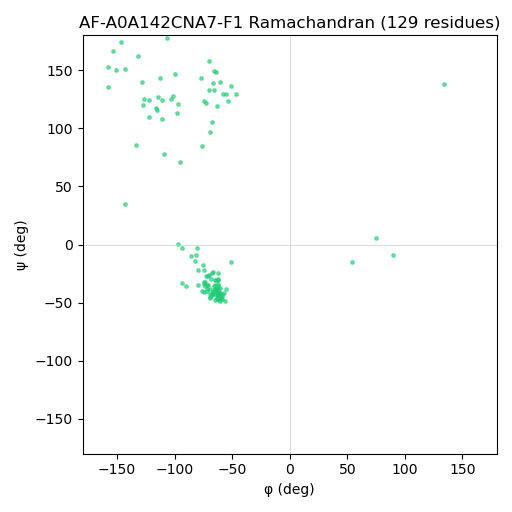U A CA 1
ATOM 746 C C . LEU A 1 90 ? 6.900 -3.864 3.181 1.00 92.81 90 LEU A C 1
ATOM 748 O O . LEU A 1 90 ? 7.103 -5.029 3.527 1.00 92.81 90 LEU A O 1
ATOM 752 N N . ARG A 1 91 ? 6.657 -2.884 4.048 1.00 92.12 91 ARG A N 1
ATOM 753 C CA . ARG A 1 91 ? 6.489 -3.100 5.482 1.00 92.12 91 ARG A CA 1
ATOM 754 C C . ARG A 1 91 ? 5.140 -2.575 5.935 1.00 92.12 91 ARG A C 1
ATOM 756 O O . ARG A 1 91 ? 4.841 -1.396 5.775 1.00 92.12 91 ARG A O 1
ATOM 763 N N . ILE A 1 92 ? 4.370 -3.459 6.558 1.00 91.69 92 ILE A N 1
ATOM 764 C CA . ILE A 1 92 ? 3.122 -3.127 7.237 1.00 91.69 92 ILE A CA 1
ATOM 765 C C . ILE A 1 92 ? 3.313 -3.438 8.718 1.00 91.69 92 ILE A C 1
ATOM 767 O O . ILE A 1 92 ? 3.583 -4.583 9.074 1.00 91.69 92 ILE A O 1
ATOM 771 N N . ASP A 1 93 ? 3.225 -2.420 9.570 1.00 89.25 93 ASP A N 1
ATOM 772 C CA . ASP A 1 93 ? 3.530 -2.549 10.998 1.00 89.25 93 ASP A CA 1
ATOM 773 C C . ASP A 1 93 ? 2.640 -1.628 11.850 1.00 89.25 93 ASP A C 1
ATOM 775 O O . ASP A 1 93 ? 1.855 -0.827 11.339 1.00 89.25 93 ASP A O 1
ATOM 779 N N . GLN A 1 94 ? 2.745 -1.749 13.169 1.00 88.50 94 GLN A N 1
ATOM 780 C CA . GLN A 1 94 ? 2.039 -0.908 14.128 1.00 88.50 94 GLN A CA 1
ATOM 781 C C . GLN A 1 94 ? 2.941 0.227 14.622 1.00 88.50 94 GLN A C 1
ATOM 783 O O . GLN A 1 94 ? 3.991 0.004 15.226 1.00 88.50 94 GLN A O 1
ATOM 788 N N . GLY A 1 95 ? 2.499 1.463 14.407 1.00 85.06 95 GLY A N 1
ATOM 789 C CA . GLY A 1 95 ? 3.154 2.683 14.863 1.00 85.06 95 GLY A CA 1
ATOM 790 C C . GLY A 1 95 ? 2.436 3.350 16.037 1.00 85.06 95 GLY A C 1
ATOM 791 O O . GLY A 1 95 ? 1.388 2.912 16.510 1.00 85.06 95 GLY A O 1
ATOM 792 N N . SER A 1 96 ? 3.015 4.448 16.520 1.00 83.56 96 SER A N 1
ATOM 793 C CA . SER A 1 96 ? 2.347 5.378 17.441 1.00 83.56 96 SER A CA 1
ATOM 794 C C . SER A 1 96 ? 1.304 6.259 16.748 1.00 83.56 96 SER A C 1
ATOM 796 O O . SER A 1 96 ? 0.422 6.787 17.417 1.00 83.56 96 SER A O 1
ATOM 798 N N . ALA A 1 97 ? 1.423 6.436 15.433 1.00 85.12 97 ALA A N 1
ATOM 799 C CA . ALA A 1 97 ? 0.511 7.196 14.593 1.00 85.12 97 ALA A CA 1
ATOM 800 C C . ALA A 1 97 ? 0.377 6.492 13.233 1.00 85.12 97 ALA A C 1
ATOM 802 O O . ALA A 1 97 ? 1.329 5.823 12.812 1.00 85.12 97 ALA A O 1
ATOM 803 N N . PRO A 1 98 ? -0.771 6.632 12.548 1.00 87.69 98 PRO A N 1
ATOM 804 C CA . PRO A 1 98 ? -0.926 6.093 11.210 1.00 87.69 98 PRO A CA 1
ATOM 805 C C . PRO A 1 98 ? -0.064 6.886 10.222 1.00 87.69 98 PRO A C 1
ATOM 807 O O . PRO A 1 98 ? -0.084 8.119 10.225 1.00 87.69 98 PRO A O 1
ATOM 810 N N . SER A 1 99 ? 0.689 6.195 9.372 1.00 90.38 99 SER A N 1
ATOM 811 C CA . SER A 1 99 ? 1.487 6.834 8.326 1.00 90.38 99 SER A CA 1
ATOM 812 C C . SER A 1 99 ? 1.662 5.935 7.109 1.00 90.38 99 SER A C 1
ATOM 814 O O . SER A 1 99 ? 1.690 4.713 7.218 1.00 90.38 99 SER A O 1
ATOM 816 N N . VAL A 1 100 ? 1.805 6.559 5.942 1.00 91.94 100 VAL A N 1
ATOM 817 C CA . VAL A 1 100 ? 2.204 5.900 4.695 1.00 91.94 100 VAL A CA 1
ATOM 818 C C . VAL A 1 100 ? 3.397 6.667 4.147 1.00 91.94 100 VAL A C 1
ATOM 820 O O . VAL A 1 100 ? 3.330 7.886 3.983 1.00 91.94 100 VAL A O 1
ATOM 823 N N . SER A 1 101 ? 4.500 5.976 3.888 1.00 90.69 101 SER A N 1
ATOM 824 C CA . SER A 1 101 ? 5.690 6.557 3.278 1.00 90.69 101 SER A CA 1
ATOM 825 C C . SER A 1 101 ? 6.133 5.724 2.081 1.00 90.69 101 SER A C 1
ATOM 827 O O . SER A 1 101 ? 6.086 4.496 2.089 1.00 90.69 101 SER A O 1
ATOM 829 N N . VAL A 1 102 ? 6.560 6.421 1.028 1.00 91.25 102 VAL A N 1
ATOM 830 C CA . VAL A 1 102 ? 7.139 5.822 -0.176 1.00 91.25 102 VAL A CA 1
ATOM 831 C C . VAL A 1 102 ? 8.475 6.509 -0.422 1.00 91.25 102 VAL A C 1
ATOM 833 O O . VAL A 1 102 ? 8.529 7.732 -0.585 1.00 91.25 102 VAL A O 1
ATOM 836 N N . THR A 1 103 ? 9.552 5.730 -0.413 1.00 88.12 103 THR A N 1
ATOM 837 C CA . THR A 1 103 ? 10.933 6.194 -0.606 1.00 88.12 103 THR A CA 1
ATOM 838 C C . THR A 1 103 ? 11.650 5.321 -1.637 1.00 88.12 103 THR A C 1
ATOM 840 O O . THR A 1 103 ? 11.178 4.239 -1.971 1.00 88.12 103 THR A O 1
ATOM 843 N N . GLY A 1 104 ? 12.759 5.802 -2.204 1.00 86.06 104 GLY A N 1
ATOM 844 C CA . GLY A 1 104 ? 13.517 5.059 -3.223 1.00 86.06 104 GLY A CA 1
ATOM 845 C C . GLY A 1 104 ? 12.878 5.025 -4.620 1.00 86.06 104 GLY A C 1
ATOM 846 O O . GLY A 1 104 ? 13.405 4.364 -5.510 1.00 86.06 104 GLY A O 1
ATOM 847 N N . ALA A 1 105 ? 11.768 5.741 -4.839 1.00 84.69 105 ALA A N 1
ATOM 848 C CA . ALA A 1 105 ? 11.205 5.945 -6.173 1.00 84.69 105 ALA A CA 1
ATOM 849 C C . ALA A 1 105 ? 12.152 6.800 -7.033 1.00 84.69 105 ALA A C 1
ATOM 851 O O . ALA A 1 105 ? 12.711 7.788 -6.558 1.00 84.69 105 ALA A O 1
ATOM 852 N N . ARG A 1 106 ? 12.313 6.431 -8.310 1.00 77.38 106 ARG A N 1
ATOM 853 C CA . ARG A 1 106 ? 13.266 7.079 -9.233 1.00 77.38 106 ARG A CA 1
ATOM 854 C C . ARG A 1 106 ? 12.860 8.500 -9.624 1.00 77.38 106 ARG A C 1
ATOM 856 O O . ARG A 1 106 ? 13.713 9.292 -10.014 1.00 77.38 106 ARG A O 1
ATOM 863 N N . ASN A 1 107 ? 11.566 8.803 -9.585 1.00 83.00 107 ASN A N 1
ATOM 864 C CA . ASN A 1 107 ? 11.001 10.110 -9.900 1.00 83.00 107 ASN A CA 1
ATOM 865 C C . ASN A 1 107 ? 9.664 10.309 -9.158 1.00 83.00 107 ASN A C 1
ATOM 867 O O . ASN A 1 107 ? 9.071 9.353 -8.651 1.00 83.00 107 ASN A O 1
ATOM 871 N N . ASP A 1 108 ? 9.180 11.553 -9.125 1.00 86.75 108 ASP A N 1
ATOM 872 C CA . ASP A 1 108 ? 7.923 11.895 -8.451 1.00 86.75 108 ASP A CA 1
ATOM 873 C C . ASP A 1 108 ? 6.701 11.234 -9.099 1.00 86.75 108 ASP A C 1
ATOM 875 O O . ASP A 1 108 ? 5.774 10.860 -8.391 1.00 86.75 108 ASP A O 1
ATOM 879 N N . LYS A 1 109 ? 6.719 10.992 -10.416 1.00 86.94 109 LYS A N 1
ATOM 880 C CA . LYS A 1 109 ? 5.611 10.321 -11.119 1.00 86.94 109 LYS A CA 1
ATOM 881 C C . LYS A 1 109 ? 5.436 8.870 -10.673 1.00 86.94 109 LYS A C 1
ATOM 883 O O . LYS A 1 109 ? 4.309 8.412 -10.527 1.00 86.94 109 LYS A O 1
ATOM 888 N N . ASP A 1 110 ? 6.532 8.150 -10.446 1.00 86.31 110 ASP A N 1
ATOM 889 C CA . ASP A 1 110 ? 6.509 6.781 -9.929 1.00 86.31 110 ASP A CA 1
ATOM 890 C C . ASP A 1 110 ? 5.962 6.770 -8.504 1.00 86.31 110 ASP A C 1
ATOM 892 O O . ASP A 1 110 ? 5.118 5.944 -8.165 1.00 86.31 110 ASP A O 1
ATOM 896 N N . LYS A 1 111 ? 6.393 7.730 -7.678 1.00 88.44 111 LYS A N 1
ATOM 897 C CA . LYS A 1 111 ? 5.868 7.898 -6.322 1.00 88.44 111 LYS A CA 1
ATOM 898 C C . LYS A 1 111 ? 4.365 8.188 -6.336 1.00 88.44 111 LYS A C 1
ATOM 900 O O . LYS A 1 111 ? 3.626 7.533 -5.609 1.00 88.44 111 LYS A O 1
ATOM 905 N N . GLU A 1 112 ? 3.917 9.130 -7.162 1.00 91.75 112 GLU A N 1
ATOM 906 C CA . GLU A 1 112 ? 2.498 9.452 -7.348 1.00 91.75 112 GLU A CA 1
ATOM 907 C C . GLU A 1 112 ? 1.716 8.230 -7.825 1.00 91.75 112 GLU A C 1
ATOM 909 O O . GLU A 1 112 ? 0.678 7.917 -7.254 1.00 91.75 112 GLU A O 1
ATOM 914 N N . ARG A 1 113 ? 2.243 7.473 -8.795 1.00 91.25 113 ARG A N 1
ATOM 915 C CA . ARG A 1 113 ? 1.583 6.263 -9.292 1.00 91.25 113 ARG A CA 1
ATOM 916 C C . ARG A 1 113 ? 1.426 5.201 -8.207 1.00 91.25 113 ARG A C 1
ATOM 918 O O . ARG A 1 113 ? 0.367 4.582 -8.129 1.00 91.25 113 ARG A O 1
ATOM 925 N N . ILE A 1 114 ? 2.450 4.994 -7.379 1.00 91.62 114 ILE A N 1
ATOM 926 C CA . ILE A 1 114 ? 2.391 4.065 -6.242 1.00 91.62 114 ILE A CA 1
ATOM 927 C C . ILE A 1 114 ? 1.338 4.526 -5.237 1.00 91.62 114 ILE A C 1
ATOM 929 O O . ILE A 1 114 ? 0.533 3.713 -4.794 1.00 91.62 114 ILE A O 1
ATOM 933 N N . LEU A 1 115 ? 1.314 5.817 -4.899 1.00 91.75 115 LEU A N 1
ATOM 934 C CA . LEU A 1 115 ? 0.309 6.369 -3.991 1.00 91.75 115 LEU A CA 1
ATOM 935 C C . LEU A 1 115 ? -1.107 6.200 -4.552 1.00 91.75 115 LEU A C 1
ATOM 937 O O . LEU A 1 115 ? -1.979 5.737 -3.825 1.00 91.75 115 LEU A O 1
ATOM 941 N N . SER A 1 116 ? -1.322 6.461 -5.845 1.00 94.00 116 SER A N 1
ATOM 942 C CA . SER A 1 116 ? -2.616 6.219 -6.493 1.00 94.00 116 SER A CA 1
ATOM 943 C C . SER A 1 116 ? -3.023 4.746 -6.447 1.00 94.00 116 SER A C 1
ATOM 945 O O . SER A 1 116 ? -4.171 4.449 -6.151 1.00 94.00 116 SER A O 1
ATOM 947 N N . LEU A 1 117 ? -2.097 3.810 -6.680 1.00 92.44 117 LEU A N 1
ATOM 948 C CA . LEU A 1 117 ? -2.383 2.374 -6.562 1.00 92.44 117 LEU A CA 1
ATOM 949 C C . LEU A 1 117 ? -2.761 1.972 -5.132 1.00 92.44 117 LEU A C 1
ATOM 951 O O . LEU A 1 117 ? -3.662 1.160 -4.943 1.00 92.44 117 LEU A O 1
ATOM 955 N N . LEU A 1 118 ? -2.080 2.530 -4.127 1.00 92.19 118 LEU A N 1
ATOM 956 C CA . LEU A 1 118 ? -2.430 2.301 -2.726 1.00 92.19 118 LEU A CA 1
ATOM 957 C C . LEU A 1 118 ? -3.828 2.853 -2.421 1.00 92.19 118 LEU A C 1
ATOM 959 O O . LEU A 1 118 ? -4.622 2.164 -1.791 1.00 92.19 118 LEU A O 1
ATOM 963 N N . GLU A 1 119 ? -4.168 4.046 -2.908 1.00 91.75 119 GLU A N 1
ATOM 964 C CA . GLU A 1 119 ? -5.520 4.598 -2.770 1.00 91.75 119 GLU A CA 1
ATOM 965 C C . GLU A 1 119 ? -6.576 3.725 -3.461 1.00 91.75 119 GLU A C 1
ATOM 967 O O . GLU A 1 119 ? -7.608 3.437 -2.858 1.00 91.75 119 GLU A O 1
ATOM 972 N N . GLU A 1 120 ? -6.306 3.244 -4.678 1.00 93.25 120 GLU A N 1
ATOM 973 C CA . GLU A 1 120 ? -7.182 2.315 -5.405 1.00 93.25 120 GLU A CA 1
ATOM 974 C C . GLU A 1 120 ? -7.435 1.029 -4.599 1.00 93.25 120 GLU A C 1
ATOM 976 O O . GLU A 1 120 ? -8.571 0.569 -4.532 1.00 93.25 120 GLU A O 1
ATOM 981 N N . ILE A 1 121 ? -6.408 0.464 -3.952 1.00 91.56 121 ILE A N 1
ATOM 982 C CA . ILE A 1 121 ? -6.553 -0.707 -3.067 1.00 91.56 121 ILE A CA 1
ATOM 983 C C . ILE A 1 121 ? -7.402 -0.367 -1.839 1.00 91.56 121 ILE A C 1
ATOM 985 O O . ILE A 1 121 ? -8.205 -1.181 -1.404 1.00 91.56 121 ILE A O 1
ATOM 989 N N . TRP A 1 122 ? -7.255 0.831 -1.273 1.00 89.75 122 TRP A N 1
ATOM 990 C CA . TRP A 1 122 ? -8.040 1.249 -0.107 1.00 89.75 122 TRP A CA 1
ATOM 991 C C . TRP A 1 122 ? -9.523 1.463 -0.412 1.00 89.75 122 TRP A C 1
ATOM 993 O O . TRP A 1 122 ? -10.343 1.320 0.489 1.00 89.75 122 TRP A O 1
ATOM 1003 N N . GLN A 1 123 ? -9.865 1.848 -1.643 1.00 89.81 123 GLN A N 1
ATOM 1004 C CA . GLN A 1 123 ? -11.257 1.994 -2.084 1.00 89.81 123 GLN A CA 1
ATOM 1005 C C . GLN A 1 123 ? -11.886 0.665 -2.517 1.00 89.81 123 GLN A C 1
ATOM 1007 O O . GLN A 1 123 ? -13.102 0.591 -2.690 1.00 89.81 123 GLN A O 1
ATOM 1012 N N . ASP A 1 124 ? -11.066 -0.361 -2.732 1.00 90.44 124 ASP A N 1
ATOM 1013 C CA . ASP A 1 124 ? -11.507 -1.680 -3.152 1.00 90.44 124 ASP A CA 1
ATOM 1014 C C . ASP A 1 124 ? -11.611 -2.616 -1.946 1.00 90.44 124 ASP A C 1
ATOM 1016 O O . ASP A 1 124 ? -10.609 -2.983 -1.347 1.00 90.44 124 ASP A O 1
ATOM 1020 N N . ASP A 1 125 ? -12.821 -3.039 -1.593 1.00 87.06 125 ASP A N 1
ATOM 1021 C CA . ASP A 1 125 ? -13.046 -3.947 -0.465 1.00 87.06 125 ASP A CA 1
ATOM 1022 C C . ASP A 1 125 ? -12.785 -5.426 -0.819 1.00 87.06 125 ASP A C 1
ATOM 1024 O O . ASP A 1 125 ? -12.887 -6.296 0.051 1.00 87.06 125 ASP A O 1
ATOM 1028 N N . SER A 1 126 ? -12.446 -5.754 -2.077 1.00 88.19 126 SER A N 1
ATOM 1029 C CA . SER A 1 126 ? -12.323 -7.144 -2.544 1.00 88.19 126 SER A CA 1
ATOM 1030 C C . SER A 1 126 ? -11.244 -7.958 -1.826 1.00 88.19 126 SER A C 1
ATOM 1032 O O . SER A 1 126 ? -11.317 -9.187 -1.807 1.00 88.19 126 SER A O 1
ATOM 1034 N N . TRP A 1 127 ? -10.231 -7.294 -1.263 1.00 88.50 127 TRP A N 1
ATOM 1035 C CA . TRP A 1 127 ? -9.123 -7.939 -0.553 1.00 88.50 127 TRP A CA 1
ATOM 1036 C C . TRP A 1 127 ? -9.432 -8.219 0.921 1.00 88.50 127 TRP A C 1
ATOM 1038 O O . TRP A 1 127 ? -8.664 -8.919 1.586 1.00 88.50 127 TRP A O 1
ATOM 1048 N N . LEU A 1 128 ? -10.536 -7.693 1.464 1.00 87.94 128 LEU A N 1
ATOM 1049 C CA . LEU A 1 128 ? -10.892 -7.938 2.855 1.00 87.94 128 LEU A CA 1
ATOM 1050 C C . LEU A 1 128 ? -11.217 -9.427 3.062 1.00 87.94 128 LEU A C 1
ATOM 1052 O O . LEU A 1 128 ? -11.983 -10.014 2.294 1.00 87.94 128 LEU A O 1
ATOM 1056 N N . PRO A 1 129 ? -10.667 -10.067 4.111 1.00 83.00 129 PRO A N 1
ATOM 1057 C CA . PRO A 1 129 ? -10.993 -11.454 4.404 1.00 83.00 129 PRO A CA 1
ATOM 1058 C C . PRO A 1 129 ? -12.494 -11.592 4.679 1.00 83.00 129 PRO A C 1
ATOM 1060 O O . PRO A 1 129 ? -13.088 -10.747 5.356 1.00 83.00 129 PRO A O 1
ATOM 1063 N N . ALA A 1 130 ? -13.088 -12.675 4.166 1.00 75.62 130 ALA A N 1
ATOM 1064 C CA . ALA A 1 130 ? -14.499 -12.980 4.373 1.00 75.62 130 ALA A CA 1
ATOM 1065 C C . ALA A 1 130 ? -14.852 -12.921 5.867 1.00 75.62 130 ALA A C 1
ATOM 1067 O O . ALA A 1 130 ? -14.078 -13.362 6.724 1.00 75.62 130 ALA A O 1
ATOM 1068 N N . ALA A 1 131 ? -15.993 -12.293 6.157 1.00 60.03 131 ALA A N 1
ATOM 1069 C CA . ALA A 1 131 ? -16.361 -11.892 7.503 1.00 60.03 131 ALA A CA 1
ATOM 1070 C C . ALA A 1 131 ? -16.702 -13.061 8.437 1.00 60.03 131 ALA A C 1
ATOM 1072 O O . ALA A 1 131 ? -17.334 -14.034 7.983 1.00 60.03 131 ALA A O 1
#

Radius of gyration: 27.09 Å; Cα contacts (8 Å, |Δi|>4): 107; chains: 1; bounding box: 38×61×93 Å

Secondary structure (DSSP, 8-state):
-----------THHHHHHHHHHHHHHHHHHHHHHHHHHHHHHTTS-STT-EEEEEEEEHHHHHTSPTTHHHHHHHHHHHHHTTT-SSEEEEEEEESS-EEEEES-SSHHHHHHHHHHHHHHHH-GGGSPP-

Solvent-accessible surface area (backbone atoms only — not comparable to full-atom values): 7885 Å² total; per-residue (Å²): 139,82,90,86,77,88,77,76,82,72,69,70,63,62,59,51,51,55,49,48,54,54,48,53,56,51,47,54,54,47,51,55,48,47,56,49,48,56,58,52,69,64,69,74,70,70,79,84,60,49,28,36,38,40,38,28,37,28,61,72,70,56,70,77,52,60,91,60,42,70,57,34,48,49,51,50,52,46,66,67,39,39,84,82,40,79,61,62,47,81,45,80,49,76,35,96,52,66,46,77,48,78,44,46,53,94,46,70,66,57,44,50,50,50,51,51,52,52,50,53,52,73,75,43,70,84,57,58,67,86,130